Protein AF-A0A9X9Q2I6-F1 (afdb_monomer)

Nearest PDB structures (foldseek):
  7vdt-assembly1_A  TM=8.713E-01  e=2.315E-06  Homo sapiens
  7y8r-assembly1_I  TM=8.693E-01  e=8.503E-06  Homo sapiens
  5x0y-assembly1_O  TM=8.464E-01  e=4.710E-05  Saccharomyces cerevisiae S288C
  7otq-assembly1_K  TM=8.568E-01  e=3.519E-03  Homo sapiens
  7ux9-assembly1_P  TM=7.553E-01  e=6.979E-03  Arabidopsis thaliana

Mean predicted aligned error: 3.45 Å

InterPro domains:
  IPR000330 SNF2, N-terminal domain [PF00176] (1-58)
  IPR014001 Helicase superfamily 1/2, ATP-binding domain [PS51192] (1-54)
  IPR027417 P-loop containing nucleoside triphosphate hydrolase [SSF52540] (1-56)
  IPR038718 SNF2-like, N-terminal domain superfamily [G3DSA:3.40.50.10810] (1-58)

Secondary structure (DSSP, 8-state):
-EES-GGGG--TT-HHHHHHHHH---SS-EE--SS-----HHHHHHHHHHH-TTTS--

Structure (mmCIF, N/CA/C/O backbone):
data_AF-A0A9X9Q2I6-F1
#
_entry.id   AF-A0A9X9Q2I6-F1
#
loop_
_atom_site.group_PDB
_atom_site.id
_atom_site.type_symbol
_atom_site.label_atom_id
_atom_site.label_alt_id
_atom_site.label_comp_id
_atom_site.label_asym_id
_atom_site.label_entity_id
_atom_site.label_seq_id
_atom_site.pdbx_PDB_ins_code
_atom_site.Cartn_x
_atom_site.Cartn_y
_atom_site.Cartn_z
_atom_site.occupancy
_atom_site.B_iso_or_equiv
_atom_site.auth_seq_id
_atom_site.auth_comp_id
_atom_site.auth_asym_id
_atom_site.auth_atom_id
_atom_site.pdbx_PDB_model_num
ATOM 1 N N . MET A 1 1 ? 2.945 -6.309 -8.509 1.00 94.25 1 MET A N 1
ATOM 2 C CA . MET A 1 1 ? 3.944 -5.989 -7.470 1.00 94.25 1 MET A CA 1
ATOM 3 C C . MET A 1 1 ? 3.418 -6.487 -6.140 1.00 94.25 1 MET A C 1
ATOM 5 O O . MET A 1 1 ? 2.243 -6.268 -5.865 1.00 94.25 1 MET A O 1
ATOM 9 N N . ILE A 1 2 ? 4.256 -7.166 -5.364 1.00 94.69 2 ILE A N 1
ATOM 10 C CA . ILE A 1 2 ? 3.921 -7.651 -4.022 1.00 94.69 2 ILE A CA 1
ATOM 11 C C . ILE A 1 2 ? 4.915 -6.995 -3.067 1.00 94.69 2 ILE A C 1
ATOM 13 O O . ILE A 1 2 ? 6.115 -7.040 -3.329 1.00 94.69 2 ILE A O 1
ATOM 17 N N . VAL A 1 3 ? 4.414 -6.347 -2.020 1.00 93.31 3 VAL A N 1
ATOM 18 C CA . VAL A 1 3 ? 5.228 -5.724 -0.972 1.00 93.31 3 VAL A CA 1
ATOM 19 C C . VAL A 1 3 ? 4.840 -6.359 0.352 1.00 93.31 3 VAL A C 1
ATOM 21 O O . VAL A 1 3 ? 3.665 -6.353 0.715 1.00 93.31 3 VAL A O 1
ATOM 24 N N . ASP A 1 4 ? 5.829 -6.911 1.044 1.00 94.38 4 ASP A N 1
ATOM 25 C CA . ASP A 1 4 ? 5.675 -7.426 2.399 1.00 94.38 4 ASP A CA 1
ATOM 26 C C . ASP A 1 4 ? 6.035 -6.352 3.435 1.00 94.38 4 ASP A C 1
ATOM 28 O O . ASP A 1 4 ? 6.684 -5.351 3.114 1.00 94.38 4 ASP A O 1
ATOM 32 N N . GLU A 1 5 ? 5.588 -6.540 4.671 1.00 91.44 5 GLU A N 1
ATOM 33 C CA . GLU A 1 5 ? 5.753 -5.593 5.774 1.00 91.44 5 GLU A CA 1
ATOM 34 C C . GLU A 1 5 ? 5.209 -4.189 5.474 1.00 91.44 5 GLU A C 1
ATOM 36 O O . GLU A 1 5 ? 5.840 -3.158 5.729 1.00 91.44 5 GLU A O 1
ATOM 41 N N . GLY A 1 6 ? 3.979 -4.133 4.961 1.00 90.00 6 GLY A N 1
ATOM 42 C CA . GLY A 1 6 ? 3.298 -2.905 4.553 1.00 90.00 6 GLY A CA 1
ATOM 43 C C . GLY A 1 6 ? 3.158 -1.844 5.645 1.00 90.00 6 GLY A C 1
ATOM 44 O O . GLY A 1 6 ? 2.970 -0.667 5.343 1.00 90.00 6 GLY A O 1
ATOM 45 N N . HIS A 1 7 ? 3.349 -2.207 6.913 1.00 89.19 7 HIS A N 1
ATOM 46 C CA . HIS A 1 7 ? 3.464 -1.245 8.004 1.00 89.19 7 HIS A CA 1
ATOM 47 C C . HIS A 1 7 ? 4.608 -0.229 7.796 1.00 89.19 7 HIS A C 1
ATOM 49 O O . HIS A 1 7 ? 4.509 0.906 8.264 1.00 89.19 7 HIS A O 1
ATOM 55 N N . ARG A 1 8 ? 5.651 -0.574 7.026 1.00 88.69 8 ARG A N 1
ATOM 56 C CA . ARG A 1 8 ? 6.745 0.338 6.638 1.00 88.69 8 ARG A CA 1
ATOM 57 C C . ARG A 1 8 ? 6.310 1.433 5.652 1.00 88.69 8 ARG A C 1
ATOM 59 O O . ARG A 1 8 ? 7.017 2.425 5.488 1.00 88.69 8 ARG A O 1
ATOM 66 N N . MET A 1 9 ? 5.148 1.268 5.018 1.00 89.69 9 MET A N 1
ATOM 67 C CA . MET A 1 9 ? 4.584 2.163 3.996 1.00 89.69 9 MET A CA 1
ATOM 68 C C . MET A 1 9 ? 3.516 3.116 4.553 1.00 89.69 9 MET A C 1
ATOM 70 O O . MET A 1 9 ? 2.897 3.864 3.803 1.00 89.69 9 MET A O 1
ATOM 74 N N . LYS A 1 10 ? 3.301 3.122 5.875 1.00 87.75 10 LYS A N 1
ATOM 75 C CA . LYS A 1 10 ? 2.313 3.982 6.551 1.00 87.75 10 LYS A CA 1
ATOM 76 C C . LYS A 1 10 ? 2.585 5.484 6.403 1.00 87.75 10 LYS A C 1
ATOM 78 O O . LYS A 1 10 ? 1.683 6.288 6.605 1.00 87.75 10 LYS A O 1
ATOM 83 N N . ASN A 1 11 ? 3.814 5.870 6.058 1.00 84.94 11 ASN A N 1
ATOM 84 C CA . ASN A 1 11 ? 4.161 7.249 5.734 1.00 84.94 11 ASN A CA 1
ATOM 85 C C . ASN A 1 11 ? 4.184 7.439 4.210 1.00 84.94 11 ASN A C 1
ATOM 87 O O . ASN A 1 11 ? 5.044 6.883 3.527 1.00 84.94 11 ASN A O 1
ATOM 91 N N . HIS A 1 12 ? 3.283 8.270 3.686 1.00 78.88 12 HIS A N 1
ATOM 92 C CA . HIS A 1 12 ? 3.218 8.579 2.255 1.00 78.88 12 HIS A CA 1
ATOM 93 C C . HIS A 1 12 ? 4.506 9.228 1.713 1.00 78.88 12 HIS A C 1
ATOM 95 O O . HIS A 1 12 ? 4.902 8.962 0.582 1.00 78.88 12 HIS A O 1
ATOM 101 N N . HIS A 1 13 ? 5.214 10.003 2.540 1.00 82.50 13 HIS A N 1
ATOM 102 C CA . HIS A 1 13 ? 6.483 10.645 2.176 1.00 82.50 13 HIS A CA 1
ATOM 103 C C . HIS A 1 13 ? 7.690 9.705 2.304 1.00 82.50 13 HIS A C 1
ATOM 105 O O . HIS A 1 13 ? 8.838 10.141 2.225 1.00 82.50 13 HIS A O 1
ATOM 111 N N . CYS A 1 14 ? 7.464 8.408 2.535 1.00 85.19 14 CYS A N 1
ATOM 112 C CA . CYS A 1 14 ? 8.547 7.442 2.582 1.00 85.19 14 CYS A CA 1
ATOM 113 C C . CYS A 1 14 ? 9.231 7.348 1.211 1.00 85.19 14 CYS A C 1
ATOM 115 O O . CYS A 1 14 ? 8.582 7.141 0.182 1.00 85.19 14 CYS A O 1
ATOM 117 N N . LYS A 1 15 ? 10.567 7.418 1.212 1.00 89.12 15 LYS A N 1
ATOM 118 C CA . LYS A 1 15 ? 11.395 7.266 0.008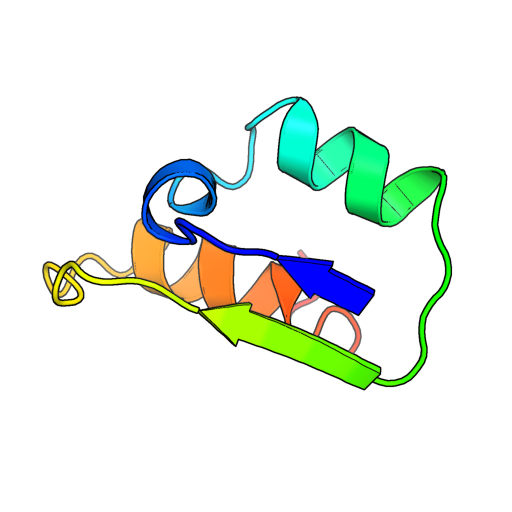 1.00 89.12 15 LYS A CA 1
ATOM 119 C C . LYS A 1 15 ? 11.101 5.954 -0.730 1.00 89.12 15 LYS A C 1
ATOM 121 O O . LYS A 1 15 ? 11.148 5.918 -1.953 1.00 89.12 15 LYS A O 1
ATOM 126 N N . LEU A 1 16 ? 10.745 4.893 0.003 1.00 89.56 16 LEU A N 1
ATOM 127 C CA . LEU A 1 16 ? 10.343 3.609 -0.575 1.00 89.56 16 LEU A CA 1
ATOM 128 C C . LEU A 1 16 ? 9.078 3.743 -1.434 1.00 89.56 16 LEU A C 1
ATOM 130 O O . LEU A 1 16 ? 9.078 3.303 -2.579 1.00 89.56 16 LEU A O 1
ATOM 134 N N . THR A 1 17 ? 8.030 4.386 -0.915 1.00 88.12 17 THR A N 1
ATOM 135 C CA . THR A 1 17 ? 6.770 4.610 -1.640 1.00 88.12 17 THR A CA 1
ATOM 136 C C . THR A 1 17 ? 6.998 5.411 -2.913 1.00 88.12 17 THR A C 1
ATOM 138 O O . THR A 1 17 ? 6.487 5.042 -3.968 1.00 88.12 17 THR A O 1
ATOM 141 N N . GLN A 1 18 ? 7.816 6.463 -2.831 1.00 89.00 18 GLN A N 1
ATOM 142 C CA . GLN A 1 18 ? 8.183 7.275 -3.990 1.00 89.00 18 GLN A CA 1
ATOM 143 C C . GLN A 1 18 ? 8.898 6.434 -5.049 1.00 89.00 18 GLN A C 1
ATOM 145 O O . GLN A 1 18 ? 8.442 6.391 -6.185 1.00 89.00 18 GLN A O 1
ATOM 150 N N . VAL A 1 19 ? 9.945 5.697 -4.663 1.00 91.88 19 VAL A N 1
ATOM 151 C CA . VAL A 1 19 ? 10.723 4.852 -5.583 1.00 91.88 19 VAL A CA 1
ATOM 152 C C . VAL A 1 19 ? 9.861 3.766 -6.228 1.00 91.88 19 VAL A C 1
ATOM 154 O O . VAL A 1 19 ? 9.958 3.537 -7.433 1.00 91.88 19 VAL A O 1
ATOM 157 N N . LEU A 1 20 ? 9.001 3.102 -5.452 1.00 91.00 20 LEU A N 1
ATOM 158 C CA . LEU A 1 20 ? 8.107 2.068 -5.974 1.00 91.00 20 LEU A CA 1
ATOM 159 C C . LEU A 1 20 ? 7.084 2.646 -6.957 1.00 91.00 20 LEU A C 1
ATOM 161 O O . LEU A 1 20 ? 6.795 2.014 -7.969 1.00 91.00 20 LEU A O 1
ATOM 165 N N . ASN A 1 21 ? 6.561 3.843 -6.689 1.00 88.44 21 ASN A N 1
ATOM 166 C CA . ASN A 1 21 ? 5.598 4.497 -7.569 1.00 88.44 21 ASN A CA 1
ATOM 167 C C . ASN A 1 21 ? 6.234 5.060 -8.848 1.00 88.44 21 ASN A C 1
ATOM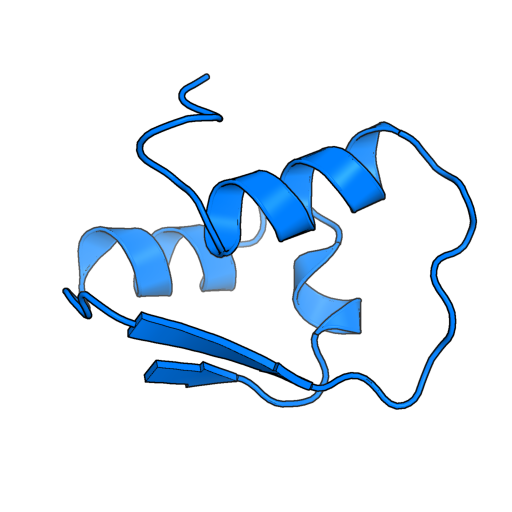 169 O O . ASN A 1 21 ? 5.570 5.047 -9.884 1.00 88.44 21 ASN A O 1
ATOM 173 N N . THR A 1 22 ? 7.478 5.547 -8.797 1.00 90.12 22 THR A N 1
ATOM 174 C CA . THR A 1 22 ? 8.147 6.168 -9.954 1.00 90.12 22 THR A CA 1
ATOM 175 C C . THR A 1 22 ? 8.860 5.162 -10.848 1.00 90.12 22 THR A C 1
ATOM 177 O O . THR A 1 22 ? 8.801 5.290 -12.068 1.00 90.12 22 THR A O 1
ATOM 180 N N . HIS A 1 23 ? 9.535 4.165 -10.272 1.00 93.44 23 HIS A N 1
ATOM 18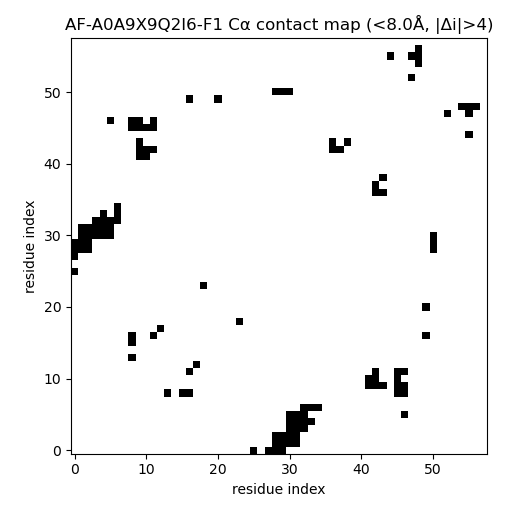1 C CA . HIS A 1 23 ? 10.403 3.264 -11.037 1.00 93.44 23 HIS A CA 1
ATOM 182 C C . HIS A 1 23 ? 9.732 1.952 -11.448 1.00 93.44 23 HIS A C 1
ATOM 184 O O . HIS A 1 23 ? 10.244 1.266 -12.330 1.00 93.44 23 HIS A O 1
ATOM 190 N N . TYR A 1 24 ? 8.597 1.591 -10.844 1.00 91.06 24 TYR A N 1
ATOM 191 C CA . TYR A 1 24 ? 7.963 0.297 -11.079 1.00 91.06 24 TYR A CA 1
ATOM 192 C C . TYR A 1 24 ? 6.484 0.449 -11.433 1.00 91.06 24 TYR A C 1
ATOM 194 O O . TYR A 1 24 ? 5.633 0.783 -10.607 1.00 91.06 24 TYR A O 1
ATOM 202 N N . VAL A 1 25 ? 6.150 0.113 -12.677 1.00 88.50 25 VAL A N 1
ATOM 203 C CA . VAL A 1 25 ? 4.766 0.095 -13.152 1.00 88.50 25 VAL A CA 1
ATOM 204 C C . VAL A 1 25 ? 4.207 -1.316 -13.001 1.00 88.50 25 VAL A C 1
ATOM 206 O O . VAL A 1 25 ? 4.681 -2.261 -13.624 1.00 88.50 25 VAL A O 1
ATOM 209 N N . ALA A 1 26 ? 3.183 -1.467 -12.161 1.00 91.31 26 ALA A N 1
ATOM 210 C CA . ALA A 1 26 ? 2.468 -2.725 -11.991 1.00 91.31 26 ALA A CA 1
ATOM 211 C C . ALA A 1 26 ? 0.953 -2.471 -11.931 1.00 91.31 26 ALA A C 1
ATOM 213 O O . ALA A 1 26 ? 0.516 -1.738 -11.041 1.00 91.31 26 ALA A O 1
ATOM 214 N N . PRO A 1 27 ? 0.148 -3.099 -12.813 1.00 89.12 27 PRO A N 1
ATOM 215 C CA . PRO A 1 27 ? -1.303 -2.898 -12.847 1.00 89.12 27 PRO A CA 1
ATOM 216 C C . PRO A 1 27 ? -2.014 -3.501 -11.629 1.00 89.12 27 PRO A C 1
ATOM 218 O O . PRO A 1 27 ? -3.095 -3.060 -11.262 1.00 89.12 27 PRO A O 1
ATOM 221 N N . ARG A 1 28 ? -1.407 -4.511 -10.991 1.00 92.19 28 ARG A N 1
ATOM 222 C CA . ARG A 1 28 ? -1.890 -5.113 -9.744 1.00 92.19 28 ARG A CA 1
ATOM 223 C C . ARG A 1 28 ? -0.833 -4.980 -8.657 1.00 92.19 28 ARG A C 1
ATOM 225 O O . ARG A 1 28 ? 0.332 -5.352 -8.863 1.00 92.19 28 ARG A O 1
ATOM 232 N N . ARG A 1 29 ? -1.250 -4.461 -7.506 1.00 93.56 29 ARG A N 1
ATOM 233 C CA . ARG A 1 29 ? -0.421 -4.244 -6.317 1.00 93.56 29 ARG A CA 1
ATOM 234 C C . ARG A 1 29 ? -1.040 -5.005 -5.150 1.00 93.56 29 ARG A C 1
ATOM 236 O O . ARG A 1 29 ? -2.246 -4.932 -4.948 1.00 93.56 29 ARG A O 1
ATOM 243 N N . ILE A 1 30 ? -0.218 -5.752 -4.427 1.00 94.62 30 ILE A N 1
ATOM 244 C CA . ILE A 1 30 ? -0.604 -6.483 -3.220 1.00 94.62 30 ILE A CA 1
ATOM 245 C C . ILE A 1 30 ? 0.308 -6.000 -2.101 1.00 94.62 30 ILE A C 1
ATOM 247 O O . ILE A 1 30 ? 1.524 -5.920 -2.288 1.00 94.62 30 ILE A O 1
ATOM 251 N N . LEU A 1 31 ? -0.291 -5.680 -0.960 1.00 93.25 31 LEU A N 1
ATOM 252 C CA . LEU A 1 31 ? 0.413 -5.279 0.246 1.00 93.25 31 LEU A CA 1
ATOM 253 C C . LEU A 1 31 ? 0.089 -6.283 1.350 1.00 93.25 31 LEU A C 1
ATOM 255 O O . LEU A 1 31 ? -1.081 -6.486 1.669 1.00 93.25 31 LEU A O 1
ATOM 259 N N . LEU A 1 32 ? 1.119 -6.906 1.909 1.00 94.56 32 LEU A N 1
ATOM 260 C CA . LEU A 1 32 ? 1.018 -7.840 3.025 1.00 94.56 32 LEU A CA 1
ATOM 261 C C . LEU A 1 32 ? 1.555 -7.149 4.281 1.00 94.56 32 LEU A C 1
ATOM 263 O O . LEU A 1 32 ? 2.529 -6.404 4.216 1.00 94.56 32 LEU A O 1
ATOM 267 N N . THR A 1 33 ? 0.897 -7.329 5.423 1.00 91.19 33 THR A N 1
ATOM 268 C CA . THR A 1 33 ? 1.360 -6.789 6.709 1.00 91.19 33 THR A CA 1
ATOM 269 C C . THR A 1 33 ? 0.946 -7.724 7.834 1.00 91.19 33 THR A C 1
ATOM 271 O O . THR A 1 33 ? -0.206 -8.149 7.889 1.00 91.19 33 THR A O 1
ATOM 274 N N . GLY A 1 34 ? 1.874 -8.015 8.747 1.00 92.38 34 GLY A N 1
ATOM 275 C CA . GLY A 1 34 ? 1.587 -8.766 9.973 1.00 92.38 34 GLY A CA 1
ATOM 276 C C . GLY A 1 34 ? 1.006 -7.911 11.103 1.00 92.38 34 GLY A C 1
ATOM 277 O O . GLY A 1 34 ? 0.591 -8.447 12.125 1.00 92.38 34 GLY A O 1
ATOM 278 N N . THR A 1 35 ? 0.967 -6.582 10.944 1.00 87.25 35 THR A N 1
ATOM 279 C CA . THR A 1 35 ? 0.464 -5.663 11.979 1.00 87.25 35 THR A CA 1
ATOM 280 C C . THR A 1 35 ? -0.881 -5.045 11.593 1.00 87.25 35 THR A C 1
ATOM 282 O O . THR A 1 35 ? -1.072 -4.677 10.426 1.00 87.25 35 THR A O 1
ATOM 285 N N . PRO A 1 36 ? -1.810 -4.888 12.556 1.00 85.50 36 PRO A N 1
ATOM 286 C CA . PRO A 1 36 ? -3.099 -4.263 12.303 1.00 85.50 36 PRO A CA 1
ATOM 287 C C . PRO A 1 36 ? -2.954 -2.766 11.996 1.00 85.50 36 PRO A C 1
ATOM 289 O O . PRO A 1 36 ? -2.021 -2.078 12.432 1.00 85.50 36 PRO A O 1
ATOM 292 N N . LEU A 1 37 ? -3.921 -2.235 11.250 1.00 84.31 37 LEU A N 1
ATOM 293 C CA . LEU A 1 37 ? -4.020 -0.805 10.987 1.00 84.31 37 LEU A CA 1
ATOM 294 C C . LEU A 1 37 ? -4.419 -0.064 12.274 1.00 84.31 37 LEU A C 1
ATOM 296 O O . LEU A 1 37 ? -5.421 -0.393 12.898 1.00 84.31 37 LEU A O 1
ATOM 300 N N . GLN A 1 38 ? -3.670 0.976 12.651 1.00 83.75 38 GLN A N 1
ATOM 301 C CA . GLN A 1 38 ? -3.865 1.715 13.912 1.00 83.75 38 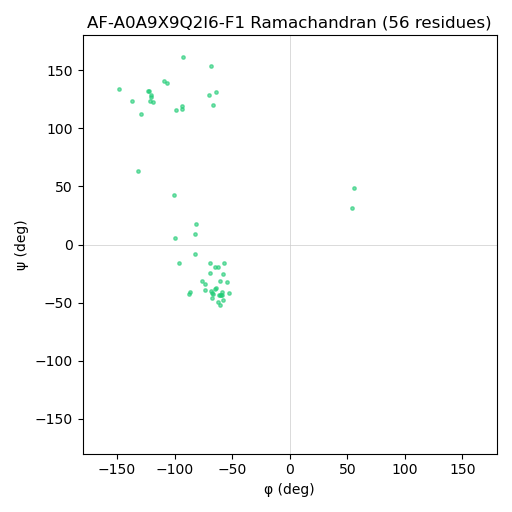GLN A CA 1
ATOM 302 C C . GLN A 1 38 ? -4.990 2.769 13.847 1.00 83.75 38 GLN A C 1
ATOM 304 O O . GLN A 1 38 ? -5.024 3.684 14.662 1.00 83.75 38 GLN A O 1
ATOM 309 N N . ASN A 1 39 ? -5.887 2.680 12.860 1.00 83.62 39 ASN A N 1
ATOM 310 C CA . ASN A 1 39 ? -6.995 3.618 12.640 1.00 83.62 39 ASN A CA 1
ATOM 311 C C . ASN A 1 39 ? -6.598 5.107 12.533 1.00 83.62 39 ASN A C 1
ATOM 313 O O . ASN A 1 39 ? -7.371 6.003 12.865 1.00 83.62 39 ASN A O 1
ATOM 317 N N . LYS A 1 40 ? -5.397 5.394 12.019 1.00 89.62 40 LYS A N 1
ATOM 318 C CA . LYS A 1 40 ? -4.975 6.760 11.683 1.00 89.62 40 LYS A CA 1
ATOM 319 C C . LYS A 1 40 ? -5.266 7.042 10.214 1.00 89.62 40 LYS A C 1
ATOM 321 O O . LYS A 1 40 ? -4.700 6.385 9.341 1.00 89.62 40 LYS A O 1
ATOM 326 N N . LEU A 1 41 ? -6.102 8.045 9.943 1.00 90.69 41 LEU A N 1
ATOM 327 C CA . LEU A 1 41 ? -6.481 8.436 8.578 1.00 90.69 41 LEU A CA 1
ATOM 328 C C . LEU A 1 41 ? -5.278 8.690 7.648 1.00 90.69 41 LEU A C 1
ATOM 330 O O . LEU A 1 41 ? -5.321 8.194 6.524 1.00 90.69 41 LEU A O 1
ATOM 334 N N . PRO A 1 42 ? -4.184 9.355 8.079 1.00 90.12 42 PRO A N 1
ATOM 335 C CA . PRO A 1 42 ? -3.012 9.530 7.220 1.00 90.12 42 PRO A CA 1
ATOM 336 C C . PRO A 1 42 ? -2.328 8.210 6.844 1.00 90.12 42 PRO A C 1
ATOM 338 O O . PRO A 1 42 ? -1.897 8.050 5.706 1.00 90.12 42 PRO A O 1
ATOM 341 N N . GLU A 1 43 ? -2.261 7.248 7.775 1.00 90.56 43 GLU A N 1
ATOM 342 C CA . GLU A 1 43 ? -1.689 5.922 7.502 1.00 90.56 43 GLU A CA 1
ATOM 343 C C . GLU A 1 43 ? -2.569 5.152 6.516 1.00 90.56 43 GLU A C 1
ATOM 345 O O . GLU A 1 43 ? -2.070 4.591 5.543 1.00 90.56 43 GLU A O 1
ATOM 350 N N . LEU A 1 44 ? -3.887 5.155 6.744 1.00 91.44 44 LEU A N 1
ATOM 351 C CA . LEU A 1 44 ? -4.850 4.515 5.850 1.00 91.44 44 LEU A CA 1
ATOM 352 C C . LEU A 1 44 ? -4.754 5.100 4.438 1.00 91.44 44 LEU A C 1
ATOM 354 O O . LEU A 1 44 ? -4.660 4.355 3.464 1.00 91.44 44 LEU A O 1
ATOM 358 N N . TRP A 1 45 ? -4.737 6.428 4.336 1.00 91.75 45 TRP A N 1
ATOM 359 C CA . TRP A 1 45 ? -4.630 7.117 3.060 1.00 91.75 45 TRP A CA 1
ATOM 360 C C . TRP A 1 45 ? -3.315 6.783 2.343 1.00 91.75 45 TRP A C 1
ATOM 362 O O . TRP A 1 45 ? -3.347 6.472 1.156 1.00 91.75 45 TRP A O 1
ATOM 372 N N . ALA A 1 46 ? -2.179 6.747 3.048 1.00 91.56 46 ALA A N 1
ATOM 373 C CA . ALA A 1 46 ? -0.891 6.380 2.455 1.00 91.56 46 ALA A CA 1
ATO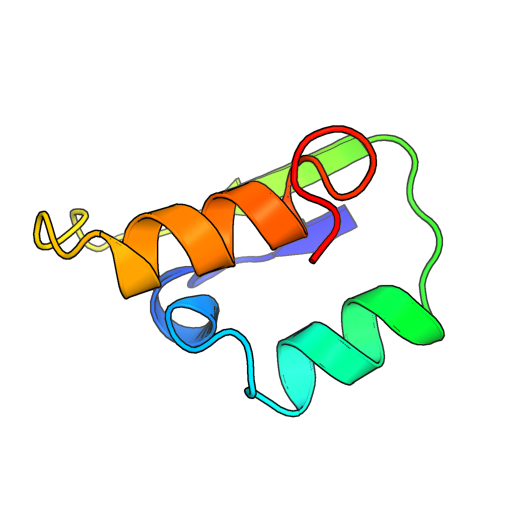M 374 C C . ALA A 1 46 ? -0.904 4.967 1.839 1.00 91.56 46 ALA A C 1
ATOM 376 O O . ALA A 1 46 ? -0.429 4.770 0.717 1.00 91.56 46 ALA A O 1
ATOM 377 N N . LEU A 1 47 ? -1.486 3.991 2.545 1.00 92.38 47 LEU A N 1
ATOM 378 C CA . LEU A 1 47 ? -1.593 2.607 2.070 1.00 92.38 47 LEU A CA 1
ATOM 379 C C . LEU A 1 47 ? -2.545 2.494 0.867 1.00 92.38 47 LEU A C 1
ATOM 381 O O . LEU A 1 47 ? -2.231 1.812 -0.110 1.00 92.38 47 LEU A O 1
ATOM 385 N N . LEU A 1 48 ? -3.685 3.191 0.907 1.00 92.25 48 LEU A N 1
ATOM 386 C CA . LEU A 1 48 ? -4.654 3.215 -0.194 1.00 92.25 48 LEU A CA 1
ATOM 387 C C . LEU A 1 48 ? -4.115 3.939 -1.429 1.00 92.25 48 L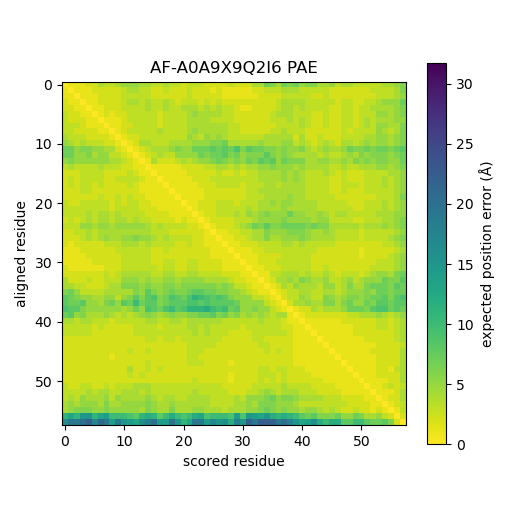EU A C 1
ATOM 389 O O . LEU A 1 48 ? -4.306 3.451 -2.540 1.00 92.25 48 LEU A O 1
ATOM 393 N N . ASN A 1 49 ? -3.392 5.045 -1.254 1.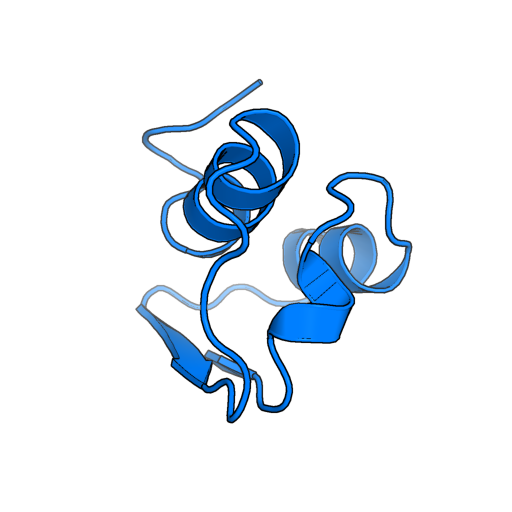00 91.69 49 ASN A N 1
ATOM 394 C CA . ASN A 1 49 ? -2.706 5.745 -2.337 1.00 91.69 49 ASN A CA 1
ATOM 395 C C . ASN A 1 49 ? -1.694 4.833 -3.041 1.00 91.69 49 ASN A C 1
ATOM 397 O O . ASN A 1 49 ? -1.635 4.807 -4.269 1.00 91.69 49 ASN A O 1
ATOM 401 N N . PHE A 1 50 ? -0.954 4.021 -2.284 1.00 91.06 50 PHE A N 1
ATOM 402 C CA . PHE A 1 50 ? -0.055 3.039 -2.877 1.00 91.06 50 PHE A CA 1
ATOM 403 C C . PHE A 1 50 ? -0.803 1.936 -3.642 1.00 91.06 50 PHE A C 1
ATOM 405 O O . PHE A 1 50 ? -0.380 1.558 -4.734 1.00 91.06 50 PHE A O 1
ATOM 412 N N . LEU A 1 51 ? -1.904 1.402 -3.109 1.00 92.19 51 LEU A N 1
ATOM 413 C CA . LEU A 1 51 ? -2.649 0.314 -3.758 1.00 92.19 51 LEU A CA 1
ATOM 414 C C . LEU A 1 51 ? -3.456 0.783 -4.979 1.00 92.19 51 LEU A C 1
ATOM 416 O O . LEU A 1 51 ? -3.514 0.077 -5.986 1.00 92.19 51 LEU A O 1
ATOM 420 N N . LEU A 1 52 ? -4.059 1.967 -4.889 1.00 91.25 52 LEU A N 1
ATOM 421 C CA . LEU A 1 52 ? -5.018 2.526 -5.843 1.00 91.25 52 LEU A CA 1
ATOM 422 C C . LEU A 1 52 ? -4.643 3.977 -6.202 1.00 91.25 52 LEU A C 1
ATOM 424 O O . LEU A 1 52 ? -5.420 4.907 -5.954 1.00 91.25 52 LEU A O 1
ATOM 428 N N . PRO A 1 53 ? -3.474 4.198 -6.830 1.00 87.94 53 PRO A N 1
ATOM 429 C CA . PRO A 1 53 ? -2.962 5.539 -7.104 1.00 87.94 53 PRO A CA 1
ATOM 430 C C . PRO A 1 53 ? -3.839 6.327 -8.078 1.00 87.94 53 PRO A C 1
ATOM 432 O O . PRO A 1 53 ? -3.733 7.540 -8.138 1.00 87.94 53 PRO A O 1
ATOM 435 N N . THR A 1 54 ? -4.699 5.670 -8.863 1.00 87.94 54 THR A N 1
ATOM 436 C CA . THR A 1 54 ? -5.623 6.345 -9.784 1.00 87.94 54 THR A CA 1
ATOM 437 C C . THR A 1 54 ? -6.824 6.969 -9.083 1.00 87.94 54 THR A C 1
ATOM 439 O O . THR A 1 54 ? -7.312 7.991 -9.557 1.00 87.94 54 THR A O 1
ATOM 442 N N . ILE A 1 55 ? -7.280 6.369 -7.980 1.00 90.00 55 ILE A N 1
ATOM 443 C CA . ILE A 1 55 ? -8.434 6.825 -7.194 1.00 90.00 55 ILE A CA 1
ATOM 444 C C . ILE A 1 55 ? -7.979 7.846 -6.149 1.00 90.00 55 ILE A C 1
ATOM 446 O O . ILE A 1 55 ? -8.612 8.878 -5.966 1.00 90.00 55 ILE A O 1
ATOM 450 N N . PHE A 1 56 ? -6.848 7.579 -5.497 1.00 84.94 56 PHE A N 1
ATOM 451 C CA . PHE A 1 56 ? -6.329 8.379 -4.390 1.00 84.94 56 PHE A CA 1
ATOM 452 C C . PHE A 1 56 ? -5.206 9.325 -4.833 1.00 84.94 56 PHE A C 1
ATOM 454 O O . PHE A 1 56 ? -4.203 9.446 -4.136 1.00 84.94 56 PHE A O 1
ATOM 461 N N . LYS A 1 57 ? -5.342 9.987 -5.990 1.00 72.12 57 LYS A N 1
ATOM 462 C CA . LYS A 1 57 ? -4.373 11.006 -6.431 1.00 72.12 57 LYS A CA 1
ATOM 463 C C . LYS A 1 57 ? -4.442 12.211 -5.488 1.00 72.12 57 LYS A C 1
ATOM 465 O O . LYS A 1 57 ? -5.498 12.827 -5.370 1.00 72.12 57 LYS A O 1
ATOM 470 N N . SER A 1 58 ? -3.334 12.531 -4.828 1.00 60.81 58 SER A N 1
ATOM 471 C CA . SER A 1 58 ? -3.109 13.825 -4.172 1.00 60.81 58 SER A CA 1
ATOM 472 C C . SER A 1 58 ? -1.975 14.550 -4.864 1.00 60.81 58 SER A C 1
ATOM 474 O O . SER A 1 58 ? -1.111 13.846 -5.435 1.00 60.81 58 SER A O 1
#

Foldseek 3Di:
DEEEQCVQQLALPDPVLVCCVPVPDDPAYHYHHPDDDPPDPSSVLSSCCSGPVPVSPD

pLDDT: mean 89.0, std 5.47, range [60.81, 94.69]

Solvent-accessible surface area (backbone atoms only — not comparable to full-atom values): 3581 Å² total; per-residue (Å²): 80,78,42,72,57,40,72,79,43,36,46,61,86,33,68,64,54,50,49,48,67,72,76,48,92,58,99,52,60,45,75,39,54,95,68,82,83,86,83,45,68,66,35,54,48,23,47,45,26,70,60,39,49,86,83,50,68,126

Organism: Gulo gulo (NCBI:txid48420)

Radius of gyration: 10.62 Å; Cα contacts (8 Å, |Δi|>4): 60; chains: 1; bounding box: 20×23×27 Å

Sequence (58 aa):
MIVDEGHRMKNHHCKLTQVLNTHYVAPRRILLTGTPLQNKLPELWALLNFLLPTIFKS

=== Feature glossary ===
Legend for the data blocks above and below:

— What the protein is —

The amino-acid sequence is the protein's primary structure: the linear order of residues from the N-terminus to the C-terminus, written in one-letter code. Everything else here — the 3D coordinates, the secondary structure, the domain annotations — is ultimately a consequence of this string.

Functional annotations link the protein to curated databases. InterPro entries identify conserved domains and families by matching the sequence against member-database signatures (Pfam, PROSITE, CDD, …). Gene Ontology (GO) terms describe molecular function, biological process, and cellular component in a controlled vocabulary. CATH places the structure in a hierarchical fold classification (Class/Architecture/Topology/Homologous-superfamily). The organism is the source species.

— Where its atoms are —

Atomic coordinates in PDBx/mmCIF format — the same representation the Protein Data Bank distributes. Each line of the _atom_site loop places one backbone atom in Cartesian space (units: ångströms, origin: arbitrary).

The six renders are orthographic views along the three Cartesian axes in both directions. Representation (cartoon, sticks, or surface) and color scheme (sequence-rainbow or by-chain) vary across proteins so the training set covers all the common visualization conventions.

— Local backbone conformation —

Eight-state secondary structure (DSSP): H is the canonical α-helix, G the tighter 3₁₀-helix, I the wider π-helix; E/B are β-structure, T and S are turns and bends, and '-' is everything else. DSSP derives these from the pattern of main-chain N–H···O=C hydrogen bonds, not from the sequence.

Three-state secondary structure (P-SEA) collapses the eight DSSP classes into helix (a), strand (b), and coil (c). P-SEA assigns these from Cα geometry alone — distances and angles — without requiring backbone oxygens, so it works on any Cα trace.

φ (phi) and ψ (psi) are the two rotatable backbone dihedrals per residue: φ is the C(i-1)–N–Cα–C torsion, ψ is the N–Cα–C–N(i+1) torsion, both in degrees on (−180°, 180°]. α-helical residues cluster near (−60°, −45°); β-strand residues near (−120°, +130°). A Ramachandran plot is simply a scatter of (φ, ψ) for every residue.

— Global shape and packing —

The geometric summary reports three shape descriptors. Rg (radius of gyration) measures how spread out the Cα atoms are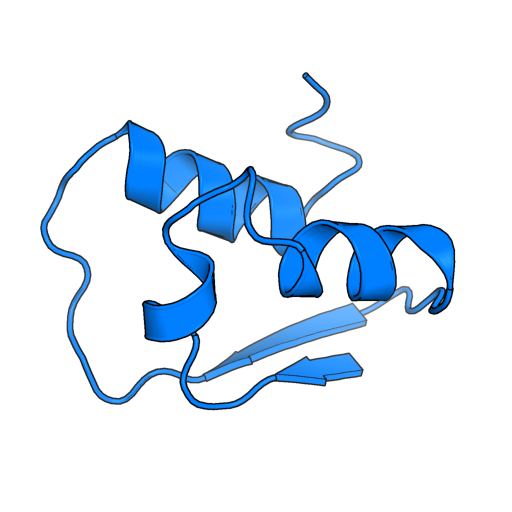 about their centre of mass; compact globular proteins have small Rg, elongated or unfolded ones large. Cα contacts (<8 Å, |i−j|>4) count long-range residue pairs in spatial proximity — high for tightly packed folds, near zero for rods or random coil. The bounding-box extents give the protein's footprint along x, y, z in Å.

SASA measures how much of the protein is reachable by solvent. It is computed by rolling a water-sized probe over the atomic surface and summing the exposed area (Å²). Per-residue SASA distinguishes core (buried, low SASA) from surface (exposed, high SASA) residues; total SASA is a whole-molecule size measure.

Plot images: a contact map (which residues are close in 3D, as an N×N binary image), a Ramachandran scatter (backbone torsion angles, revealing secondary-structure composition at a glance), and — for AlphaFold structures — a PAE heatmap (pairwise prediction confidence).

— Structural neighborhood —

A 3Di character summarizes, for each residue, the relative orientation of the Cα frame of its nearest spatial neighbor. Because it encodes fold topology rather than chemistry, 3Di alignments detect remote structural similarity that sequence alignment misses.

The Foldseek neighbor list gives the closest experimentally determined structures in the PDB, ranked by structural alignment. TM-score near 1 means near-identical fold; near 0.3 means only rough topology match. This is how one finds what a novel AlphaFold prediction most resembles in the solved-structure universe.

— Confidence and disorder —

For AlphaFold models, the B-factor field carries pLDDT — the model's own estimate of local accuracy on a 0–100 scale. Regions with pLDDT<50 should be treated as essentially unmodeled; they often correspond to intrinsically disordered segments.

Crystallographic B-factors measure how much each atom's electron density is smeared out, in Å². They rise in mobile loops and surface residues and fall in the buried interior. In AlphaFold models this column is repurposed to hold pLDDT instead.

Predicted Aligned Error (PAE) is an AlphaFold confidence matrix: entry (i, j) is the expected error in the position of residue j, in ångströms, when the prediction is superimposed on the true structure at residue i. Low PAE within a block of residues means that block is internally rigid and well-predicted; high PAE bet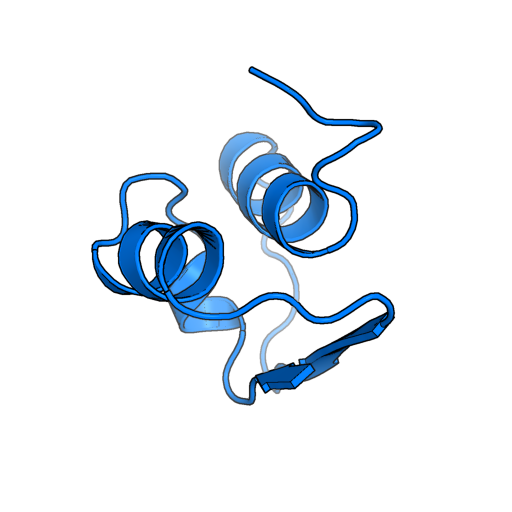ween two blocks means their relative placement is uncertain even if each block individually is confident.